Protein AF-A0A085ABJ4-F1 (afdb_monomer_lite)

Organism: NCBI:txid1005994

Radius of gyration: 13.96 Å; chains: 1; bounding box: 33×24×38 Å

Structure (mmCIF, N/CA/C/O backbone):
data_AF-A0A085ABJ4-F1
#
_entry.id   AF-A0A085ABJ4-F1
#
loop_
_atom_site.group_PDB
_atom_site.id
_atom_site.type_symbol
_atom_site.label_atom_id
_atom_site.label_alt_id
_atom_site.label_comp_id
_atom_site.label_asym_id
_atom_site.label_entity_id
_atom_site.label_seq_id
_atom_site.pdbx_PDB_ins_code
_atom_site.Cartn_x
_atom_site.Cartn_y
_atom_site.Cartn_z
_atom_site.occupancy
_atom_site.B_iso_or_equiv
_atom_site.auth_seq_id
_atom_site.auth_comp_id
_atom_site.auth_asym_id
_atom_site.auth_atom_id
_atom_site.pdbx_PDB_model_num
ATOM 1 N N . MET A 1 1 ? 15.317 10.024 14.381 1.00 67.06 1 MET A N 1
ATOM 2 C CA . MET A 1 1 ? 15.144 10.961 13.252 1.00 67.06 1 MET A CA 1
ATOM 3 C C . MET A 1 1 ? 16.076 10.688 12.065 1.00 67.06 1 MET A C 1
ATOM 5 O O . MET A 1 1 ? 15.608 10.081 11.117 1.00 67.06 1 MET A O 1
ATOM 9 N N . GLU A 1 2 ? 17.372 11.046 12.067 1.00 82.62 2 GLU A N 1
ATOM 10 C CA . GLU A 1 2 ? 18.232 10.876 10.862 1.00 82.62 2 GLU A CA 1
ATOM 11 C C . GLU A 1 2 ? 18.340 9.423 10.369 1.00 82.62 2 GLU A C 1
ATOM 13 O O . GLU A 1 2 ? 18.226 9.155 9.176 1.00 82.62 2 GLU A O 1
ATOM 18 N N . ARG A 1 3 ? 18.491 8.465 11.293 1.00 82.38 3 ARG A N 1
ATOM 19 C CA . ARG A 1 3 ? 18.524 7.032 10.954 1.00 82.38 3 ARG A CA 1
ATOM 20 C C . ARG A 1 3 ? 17.194 6.521 10.396 1.00 82.38 3 ARG A C 1
ATOM 22 O O . ARG A 1 3 ? 17.198 5.696 9.497 1.00 82.38 3 ARG A O 1
ATOM 29 N N . GLU A 1 4 ? 16.066 7.011 10.903 1.00 82.12 4 GLU A N 1
ATOM 30 C CA . GLU A 1 4 ? 14.736 6.603 10.424 1.00 82.12 4 GLU A CA 1
ATOM 31 C C . GLU A 1 4 ? 14.456 7.157 9.032 1.00 82.12 4 GLU A C 1
ATOM 33 O O . GLU A 1 4 ? 13.949 6.432 8.181 1.00 82.12 4 GLU A O 1
ATOM 38 N N . VAL A 1 5 ? 14.839 8.413 8.783 1.00 85.06 5 VAL A N 1
ATOM 39 C CA . VAL A 1 5 ? 14.767 9.016 7.448 1.00 85.06 5 VAL A CA 1
ATOM 40 C C . VAL A 1 5 ? 15.621 8.211 6.474 1.00 85.06 5 VAL A C 1
ATOM 42 O O . VAL A 1 5 ? 15.122 7.807 5.432 1.00 85.06 5 VAL A O 1
ATOM 45 N N . MET A 1 6 ? 16.866 7.891 6.839 1.00 89.12 6 MET A N 1
ATOM 46 C CA . MET A 1 6 ? 17.753 7.080 6.002 1.00 89.12 6 MET A CA 1
ATOM 47 C C . MET A 1 6 ? 17.169 5.690 5.708 1.00 89.12 6 MET A C 1
ATOM 49 O O . MET A 1 6 ? 17.193 5.255 4.560 1.00 89.12 6 MET A O 1
ATOM 53 N N . ASN A 1 7 ? 16.597 5.018 6.711 1.00 88.81 7 ASN A N 1
ATOM 54 C CA . ASN A 1 7 ? 15.970 3.707 6.532 1.00 88.81 7 ASN A CA 1
ATOM 55 C C . ASN A 1 7 ? 14.749 3.777 5.602 1.00 88.81 7 ASN A C 1
ATOM 57 O O . ASN A 1 7 ? 14.586 2.918 4.740 1.00 88.81 7 ASN A O 1
ATOM 61 N N . ARG A 1 8 ? 13.902 4.806 5.745 1.00 88.12 8 ARG A N 1
ATOM 62 C CA . ARG A 1 8 ? 12.732 5.008 4.876 1.00 88.12 8 ARG A CA 1
ATOM 63 C C . ARG A 1 8 ? 13.127 5.338 3.443 1.00 88.12 8 ARG A C 1
ATOM 65 O O . ARG A 1 8 ? 12.514 4.810 2.521 1.00 88.12 8 ARG A O 1
ATOM 72 N N . THR A 1 9 ? 14.165 6.151 3.252 1.00 91.62 9 THR A N 1
ATOM 73 C CA . THR A 1 9 ? 14.714 6.432 1.921 1.00 91.62 9 THR A CA 1
ATOM 74 C C . THR A 1 9 ? 15.241 5.154 1.273 1.00 91.62 9 THR A C 1
ATOM 76 O O . THR A 1 9 ? 14.861 4.855 0.151 1.00 91.62 9 THR A O 1
ATOM 79 N N . GLN A 1 10 ? 16.016 4.340 1.998 1.00 93.50 10 GLN A N 1
ATOM 80 C CA . GLN A 1 10 ? 16.508 3.059 1.475 1.00 93.50 10 GLN A CA 1
ATOM 81 C C . GLN A 1 10 ? 15.375 2.085 1.125 1.00 93.50 10 GLN A C 1
ATOM 83 O O . GLN A 1 10 ? 15.456 1.387 0.116 1.00 93.50 10 GLN A O 1
ATOM 88 N N . ALA A 1 11 ? 14.317 2.034 1.939 1.00 92.81 11 ALA A N 1
ATOM 89 C CA . ALA A 1 11 ? 13.146 1.211 1.650 1.00 92.81 11 ALA A CA 1
ATOM 90 C C . ALA A 1 11 ? 12.434 1.671 0.368 1.00 92.81 11 ALA A C 1
ATOM 92 O O . ALA A 1 11 ? 12.083 0.837 -0.463 1.00 92.81 11 ALA A O 1
ATOM 93 N N . LEU A 1 12 ? 12.273 2.985 0.179 1.00 93.81 12 LEU A N 1
ATOM 94 C CA . LEU A 1 12 ? 11.708 3.551 -1.045 1.00 93.81 12 LEU A CA 1
ATOM 95 C C . LEU A 1 12 ? 12.598 3.283 -2.267 1.00 93.81 12 LEU A C 1
ATOM 97 O O . LEU A 1 12 ? 12.083 2.868 -3.299 1.00 93.81 12 LEU A O 1
ATOM 101 N N . ASP A 1 13 ? 13.914 3.469 -2.157 1.00 93.88 13 ASP A N 1
ATOM 102 C CA . ASP A 1 13 ? 14.849 3.229 -3.263 1.00 93.88 13 ASP A CA 1
ATOM 103 C C . ASP A 1 13 ? 14.790 1.767 -3.724 1.00 93.88 13 ASP A C 1
ATOM 105 O O . ASP A 1 13 ? 14.678 1.485 -4.918 1.00 93.88 13 ASP A O 1
ATOM 109 N N . ARG A 1 14 ? 14.771 0.827 -2.771 1.00 93.56 14 ARG A N 1
ATOM 110 C CA . ARG A 1 14 ? 14.629 -0.604 -3.063 1.00 93.56 14 ARG A CA 1
ATOM 111 C C . ARG A 1 14 ? 13.263 -0.937 -3.665 1.00 93.56 14 ARG A C 1
ATOM 113 O O . ARG A 1 14 ? 13.177 -1.748 -4.586 1.00 93.56 14 ARG A O 1
ATOM 120 N N . PHE A 1 15 ? 12.202 -0.303 -3.173 1.00 94.62 15 PHE A N 1
ATOM 121 C CA . PHE A 1 15 ? 10.863 -0.454 -3.731 1.00 94.62 15 PHE A CA 1
ATOM 122 C C . PHE A 1 15 ? 10.819 0.018 -5.192 1.00 94.62 15 PHE A C 1
ATOM 124 O O . PHE A 1 15 ? 10.292 -0.686 -6.051 1.00 94.62 15 PHE A O 1
ATOM 131 N N . VAL A 1 16 ? 11.420 1.169 -5.505 1.00 94.12 16 VAL A N 1
ATOM 132 C CA . VAL A 1 16 ? 11.540 1.685 -6.880 1.00 94.12 16 VAL A CA 1
ATOM 133 C C . VAL A 1 16 ? 12.342 0.725 -7.757 1.00 94.12 16 VAL A C 1
ATOM 135 O O . VAL A 1 16 ? 11.930 0.440 -8.879 1.00 94.12 16 VAL A O 1
ATOM 138 N N . GLU A 1 17 ? 13.459 0.192 -7.259 1.00 92.62 17 GLU A N 1
ATOM 139 C CA . GLU A 1 17 ? 14.312 -0.737 -8.008 1.00 92.62 17 GLU A CA 1
ATOM 140 C C . GLU A 1 17 ? 13.561 -2.013 -8.418 1.00 92.62 17 GLU A C 1
ATOM 142 O O . GLU A 1 17 ? 13.624 -2.431 -9.578 1.00 92.62 17 GLU A O 1
ATOM 147 N N . VAL A 1 18 ? 12.817 -2.609 -7.482 1.00 92.75 18 VAL A N 1
ATOM 148 C CA . VAL A 1 18 ? 12.089 -3.865 -7.711 1.00 92.75 18 VAL A CA 1
ATOM 149 C C . VAL A 1 18 ? 10.842 -3.653 -8.564 1.00 92.75 18 VAL A C 1
ATOM 151 O O . VAL A 1 18 ? 10.597 -4.410 -9.503 1.00 92.75 18 VAL A O 1
ATOM 154 N N . THR A 1 19 ? 10.064 -2.610 -8.279 1.00 92.69 19 THR A N 1
ATOM 155 C CA . THR A 1 19 ? 8.785 -2.373 -8.966 1.00 92.69 19 THR A CA 1
ATOM 156 C C . THR A 1 19 ? 8.941 -1.660 -10.304 1.00 92.69 19 THR A C 1
ATOM 158 O O . THR A 1 19 ? 8.058 -1.747 -11.158 1.00 92.69 19 THR A O 1
ATOM 161 N N . ARG A 1 20 ? 10.063 -0.951 -10.496 1.00 93.38 20 ARG A N 1
ATOM 162 C CA . ARG A 1 20 ? 10.341 -0.057 -11.632 1.00 93.38 20 ARG A CA 1
ATOM 163 C C . ARG A 1 20 ? 9.301 1.048 -11.819 1.00 93.38 20 ARG A C 1
ATOM 165 O O . ARG A 1 20 ? 9.217 1.627 -12.901 1.00 93.38 20 ARG A O 1
ATOM 172 N N . LEU A 1 21 ? 8.520 1.341 -10.780 1.00 94.31 21 LEU A N 1
ATOM 173 C CA . LEU A 1 21 ? 7.531 2.407 -10.809 1.00 94.31 21 LEU A CA 1
ATOM 174 C C . LEU A 1 21 ? 8.220 3.767 -10.719 1.00 94.31 21 LEU A C 1
ATOM 176 O O . LEU A 1 21 ? 9.118 3.998 -9.908 1.00 94.31 21 LEU A O 1
ATOM 180 N N . SER A 1 22 ? 7.752 4.700 -11.534 1.00 94.56 22 SER A N 1
ATOM 181 C CA . SER A 1 22 ? 8.080 6.111 -11.409 1.00 94.56 22 SER A CA 1
ATOM 182 C C . SER A 1 22 ? 7.448 6.712 -10.151 1.00 94.56 22 SER A C 1
ATOM 184 O O . SER A 1 22 ? 6.447 6.230 -9.622 1.00 94.56 22 SER A O 1
ATOM 186 N N . THR A 1 23 ? 7.969 7.853 -9.699 1.00 92.56 23 THR A N 1
ATOM 187 C CA . THR A 1 23 ? 7.405 8.590 -8.556 1.00 92.56 23 THR A CA 1
ATOM 188 C C . THR A 1 23 ? 5.925 8.952 -8.748 1.00 92.56 23 THR A C 1
ATOM 190 O O . THR A 1 23 ? 5.160 8.985 -7.780 1.00 92.56 23 THR A O 1
ATOM 193 N N . ALA A 1 24 ? 5.498 9.211 -9.989 1.00 95.12 24 ALA A N 1
ATOM 194 C CA . ALA A 1 24 ? 4.104 9.508 -10.309 1.00 95.12 24 ALA A CA 1
ATOM 195 C C . ALA A 1 24 ? 3.203 8.270 -10.160 1.00 95.12 24 ALA A C 1
ATOM 197 O O . ALA A 1 24 ? 2.098 8.370 -9.622 1.00 95.12 24 ALA A O 1
ATOM 198 N N . GLU A 1 25 ? 3.687 7.100 -10.578 1.00 95.56 25 GLU A N 1
ATOM 199 C CA . GLU A 1 25 ? 2.974 5.830 -10.419 1.00 95.56 25 GLU A CA 1
ATOM 200 C C . GLU A 1 25 ? 2.917 5.413 -8.949 1.00 95.56 25 GLU A C 1
ATOM 202 O O . GLU A 1 25 ? 1.852 5.033 -8.480 1.00 95.56 25 GLU A O 1
ATOM 207 N N . ILE A 1 26 ? 3.997 5.601 -8.183 1.00 95.12 26 ILE A N 1
ATOM 208 C CA . ILE A 1 26 ? 4.000 5.376 -6.727 1.00 95.12 26 ILE A CA 1
ATOM 209 C C . ILE A 1 26 ? 2.984 6.292 -6.040 1.00 95.12 26 ILE A C 1
ATOM 211 O O . ILE A 1 26 ? 2.186 5.839 -5.229 1.00 95.12 26 ILE A O 1
ATOM 215 N N . SER A 1 27 ? 2.936 7.573 -6.413 1.00 94.88 27 SER A N 1
ATOM 216 C CA . SER A 1 27 ? 1.929 8.500 -5.875 1.00 94.88 27 SER A CA 1
ATOM 217 C C . SER A 1 27 ? 0.500 8.061 -6.212 1.00 94.88 27 SER A C 1
ATOM 219 O O . SER A 1 27 ? -0.416 8.253 -5.411 1.00 94.88 27 SER A O 1
ATOM 221 N N . THR A 1 28 ? 0.298 7.483 -7.396 1.00 95.44 28 THR A N 1
ATOM 222 C CA . THR A 1 28 ? -0.997 6.945 -7.833 1.00 95.44 28 THR A CA 1
ATOM 223 C C . THR A 1 28 ? -1.356 5.679 -7.058 1.00 95.44 28 THR A C 1
ATOM 225 O O . THR A 1 28 ? -2.487 5.562 -6.591 1.00 95.44 28 THR A O 1
ATOM 228 N N . LEU A 1 29 ? -0.383 4.794 -6.837 1.00 95.94 29 LEU A N 1
ATOM 229 C CA . LEU A 1 29 ? -0.508 3.592 -6.020 1.00 95.94 29 LEU A CA 1
ATOM 230 C C . LEU A 1 29 ? -0.911 3.949 -4.585 1.00 95.94 29 LEU A C 1
ATOM 232 O O . LEU A 1 29 ? -1.940 3.487 -4.105 1.00 95.94 29 LEU A O 1
ATOM 236 N N . THR A 1 30 ? -0.180 4.854 -3.929 1.00 95.50 30 THR A N 1
ATOM 237 C CA . THR A 1 30 ? -0.507 5.312 -2.570 1.00 95.50 30 THR A CA 1
ATOM 238 C C . THR A 1 30 ? -1.912 5.909 -2.496 1.00 95.50 30 THR A C 1
ATOM 240 O O . THR A 1 30 ? -2.636 5.676 -1.531 1.00 95.50 30 THR A O 1
ATOM 243 N N . ARG A 1 31 ? -2.344 6.658 -3.521 1.00 95.81 31 ARG A N 1
ATOM 244 C CA . ARG A 1 31 ? -3.712 7.197 -3.579 1.00 95.81 31 ARG A CA 1
ATOM 245 C C . ARG A 1 31 ? -4.767 6.104 -3.707 1.00 95.81 31 ARG A C 1
ATOM 247 O O . ARG A 1 31 ? -5.806 6.244 -3.074 1.00 95.81 31 ARG A O 1
ATOM 254 N N . ALA A 1 32 ? -4.522 5.055 -4.491 1.00 96.19 32 ALA A N 1
ATOM 255 C CA . ALA A 1 32 ? -5.439 3.920 -4.589 1.00 96.19 32 ALA A CA 1
ATOM 256 C C . ALA A 1 32 ? -5.630 3.259 -3.213 1.00 96.19 32 ALA A C 1
ATOM 258 O O . ALA A 1 32 ? -6.755 3.160 -2.733 1.00 96.19 32 ALA A O 1
ATOM 259 N N . VAL A 1 33 ? -4.528 2.970 -2.511 1.00 97.44 33 VAL A N 1
ATOM 260 C CA . VAL A 1 33 ? -4.556 2.397 -1.153 1.00 97.44 33 VAL A CA 1
ATOM 261 C C . VAL A 1 33 ? -5.334 3.289 -0.173 1.00 97.44 33 VAL A C 1
ATOM 263 O O . VAL A 1 33 ? -6.219 2.820 0.541 1.00 97.44 33 VAL A O 1
ATOM 266 N N . VAL A 1 34 ? -5.067 4.599 -0.164 1.00 96.88 34 VAL A N 1
ATOM 267 C CA . VAL A 1 34 ? -5.780 5.553 0.709 1.00 96.88 34 VAL A CA 1
ATOM 268 C C . VAL A 1 34 ? -7.265 5.664 0.347 1.00 96.88 34 VAL A C 1
ATOM 270 O O . VAL A 1 34 ? -8.103 5.844 1.230 1.00 96.88 34 VAL A O 1
ATOM 273 N N . ASN A 1 35 ? -7.612 5.563 -0.937 1.00 97.19 35 ASN A N 1
ATOM 274 C CA . ASN A 1 35 ? -9.001 5.618 -1.377 1.00 97.19 35 ASN A CA 1
ATOM 275 C C . ASN A 1 35 ? -9.795 4.402 -0.898 1.00 97.19 35 ASN A C 1
ATOM 277 O O . ASN A 1 35 ? -10.936 4.596 -0.490 1.00 97.19 35 ASN A O 1
ATOM 281 N N . VAL A 1 36 ? -9.205 3.201 -0.887 1.00 98.06 36 VAL A N 1
ATOM 282 C CA . VAL A 1 36 ? -9.847 2.012 -0.303 1.00 98.06 36 VAL A CA 1
ATOM 283 C C . VAL A 1 36 ? -10.161 2.253 1.172 1.00 98.06 36 VAL A C 1
ATOM 285 O O . VAL A 1 36 ? -11.324 2.176 1.551 1.00 98.06 36 VAL A O 1
ATOM 288 N N . ALA A 1 37 ? -9.188 2.683 1.984 1.00 97.06 37 ALA A N 1
ATOM 289 C CA . ALA A 1 37 ? -9.451 3.016 3.391 1.00 97.06 37 ALA A CA 1
ATOM 290 C C . ALA A 1 37 ? -10.580 4.049 3.548 1.00 97.06 37 ALA A C 1
ATOM 292 O O . ALA A 1 37 ? -11.490 3.878 4.356 1.00 97.06 37 ALA A O 1
ATOM 293 N N . LYS A 1 38 ? -10.576 5.090 2.707 1.00 97.12 38 LYS A N 1
ATOM 294 C CA . LYS A 1 38 ? -11.610 6.126 2.722 1.00 97.12 38 LYS A CA 1
ATOM 295 C C . LYS A 1 38 ? -13.007 5.594 2.376 1.00 97.12 38 LYS A C 1
ATOM 297 O O . LYS A 1 38 ? -13.973 6.099 2.938 1.00 97.12 38 LYS A O 1
ATOM 302 N N . LYS A 1 39 ? -13.144 4.631 1.458 1.00 97.75 39 LYS A N 1
ATOM 303 C CA . LYS A 1 39 ? -14.450 4.035 1.107 1.00 97.75 39 LYS A CA 1
ATOM 304 C C . LYS A 1 39 ? -15.087 3.284 2.274 1.00 97.75 39 LYS A C 1
ATOM 306 O O . LYS A 1 39 ? -16.308 3.225 2.343 1.00 97.75 39 LYS A O 1
ATOM 311 N N . HIS A 1 40 ? -14.259 2.751 3.166 1.00 96.88 40 HIS A N 1
ATOM 312 C CA . HIS A 1 40 ? -14.670 2.056 4.387 1.00 96.88 40 HIS A CA 1
ATOM 313 C C . HIS A 1 40 ? -14.781 2.989 5.601 1.00 96.88 40 HIS A C 1
ATOM 315 O O . HIS A 1 40 ? -14.864 2.522 6.731 1.00 96.88 40 HIS A O 1
ATOM 321 N N . ASP A 1 41 ? -14.753 4.312 5.391 1.00 96.38 41 ASP A N 1
ATOM 322 C CA . ASP A 1 41 ? -14.754 5.330 6.452 1.00 96.38 41 ASP A CA 1
ATOM 323 C C . ASP A 1 41 ? -13.595 5.182 7.465 1.00 96.38 41 ASP A C 1
ATOM 325 O O . ASP A 1 41 ? -13.663 5.646 8.607 1.00 96.38 41 ASP A O 1
ATOM 329 N N . VAL A 1 42 ? -12.480 4.586 7.027 1.00 96.00 42 VAL A N 1
ATOM 330 C CA . VAL A 1 42 ? -11.271 4.379 7.827 1.00 96.00 42 VAL A CA 1
ATOM 331 C C . VAL A 1 42 ? -10.222 5.451 7.516 1.00 96.00 42 VAL A C 1
ATOM 333 O O . VAL A 1 42 ? -9.912 5.765 6.365 1.00 96.00 42 VAL A O 1
ATOM 336 N N . LEU A 1 43 ? -9.625 6.019 8.569 1.00 93.56 43 LEU A N 1
ATOM 337 C CA . LEU A 1 43 ? -8.590 7.044 8.441 1.00 93.56 43 LEU A CA 1
ATOM 338 C C . LEU A 1 43 ? -7.201 6.418 8.255 1.00 93.56 43 LEU A C 1
ATOM 340 O O . LEU A 1 43 ? -6.661 5.826 9.189 1.00 93.56 43 LEU A O 1
ATOM 344 N N . ALA A 1 44 ? -6.596 6.636 7.086 1.00 94.44 44 ALA A N 1
ATOM 345 C CA . ALA A 1 44 ? -5.177 6.381 6.841 1.00 94.44 44 ALA A CA 1
ATOM 346 C C . ALA A 1 44 ? -4.293 7.433 7.533 1.00 94.44 44 ALA A C 1
ATOM 348 O O . ALA A 1 44 ? -4.560 8.634 7.454 1.00 94.44 44 ALA A O 1
ATOM 349 N N . VAL A 1 45 ? -3.233 6.980 8.201 1.00 92.19 45 VAL A N 1
ATOM 350 C CA . VAL A 1 45 ? -2.353 7.808 9.044 1.00 92.19 45 VAL A CA 1
ATOM 351 C C . VAL A 1 45 ? -0.964 7.942 8.437 1.00 92.19 45 VAL A C 1
ATOM 353 O O . VAL A 1 45 ? -0.421 9.041 8.332 1.00 92.19 45 VAL A O 1
ATOM 356 N N . SER A 1 46 ? -0.387 6.817 8.032 1.00 92.38 46 SER A N 1
ATOM 357 C CA . SER A 1 46 ? 0.945 6.732 7.445 1.00 92.38 46 SER A CA 1
ATOM 358 C C . SER A 1 46 ? 1.023 5.551 6.491 1.00 92.38 46 SER A C 1
ATOM 360 O O . SER A 1 46 ? 0.083 4.767 6.356 1.00 92.38 46 SER A O 1
ATOM 362 N N . HIS A 1 47 ? 2.144 5.446 5.792 1.00 94.06 47 HIS A N 1
ATOM 363 C CA . HIS A 1 47 ? 2.470 4.255 5.035 1.00 94.06 47 HIS A CA 1
ATOM 364 C C . HIS A 1 47 ? 3.977 4.014 5.046 1.00 94.06 47 HIS A C 1
ATOM 366 O O . HIS A 1 47 ? 4.760 4.961 5.149 1.00 94.06 47 HIS A O 1
ATOM 372 N N . ASP A 1 48 ? 4.354 2.750 4.908 1.00 94.50 48 ASP A N 1
ATOM 373 C CA . ASP A 1 48 ? 5.726 2.302 4.705 1.00 94.50 48 ASP A CA 1
ATOM 374 C C . ASP A 1 48 ? 5.809 1.487 3.402 1.00 94.50 48 ASP A C 1
ATOM 376 O O . ASP A 1 48 ? 4.816 0.922 2.933 1.00 94.50 48 ASP A O 1
ATOM 380 N N . TYR A 1 49 ? 7.010 1.409 2.830 1.00 94.81 49 TYR A N 1
ATOM 381 C CA . TYR A 1 49 ? 7.303 0.556 1.679 1.00 94.81 49 TYR A CA 1
ATOM 382 C C . TYR A 1 49 ? 7.948 -0.743 2.149 1.00 94.81 49 TYR A C 1
ATOM 384 O O . TYR A 1 49 ? 8.895 -0.730 2.939 1.00 94.81 49 TYR A O 1
ATOM 392 N N . TYR A 1 50 ? 7.449 -1.863 1.640 1.00 94.25 50 TYR A N 1
ATOM 393 C CA . TYR A 1 50 ? 7.994 -3.189 1.877 1.00 94.25 50 TYR A CA 1
ATOM 394 C C . TYR A 1 50 ? 8.550 -3.778 0.585 1.00 94.25 50 TYR A C 1
ATOM 396 O O . TYR A 1 50 ? 7.966 -3.634 -0.491 1.00 94.25 50 TYR A O 1
ATOM 404 N N . THR A 1 51 ? 9.672 -4.484 0.698 1.00 94.50 51 THR A N 1
ATOM 405 C CA . THR A 1 51 ? 10.229 -5.279 -0.396 1.00 94.50 51 THR A CA 1
ATOM 406 C C . THR A 1 51 ? 10.799 -6.581 0.153 1.00 94.50 51 THR A C 1
ATOM 408 O O . THR A 1 51 ? 11.696 -6.565 1.000 1.00 94.50 51 THR A O 1
ATOM 411 N N . GLY A 1 52 ? 10.273 -7.704 -0.329 1.00 89.44 52 GLY A N 1
ATOM 412 C CA . GLY A 1 52 ? 10.723 -9.051 -0.002 1.00 89.44 52 GLY A CA 1
ATOM 413 C C . GLY A 1 52 ? 12.061 -9.406 -0.658 1.00 89.44 52 GLY A C 1
ATOM 414 O O . GLY A 1 52 ? 12.630 -8.652 -1.454 1.00 89.44 52 GLY A O 1
ATOM 415 N N . SER A 1 53 ? 12.596 -10.577 -0.311 1.00 84.19 53 SER A N 1
ATOM 416 C CA . SER A 1 53 ? 13.775 -11.149 -0.980 1.00 84.19 53 SER A CA 1
ATOM 417 C C . SER A 1 53 ? 13.478 -11.599 -2.408 1.00 84.19 53 SER A C 1
ATOM 419 O O . SER A 1 53 ? 14.372 -11.566 -3.249 1.00 84.19 53 SER A O 1
ATOM 421 N N . ASP A 1 54 ? 12.227 -11.969 -2.675 1.00 82.56 54 ASP A N 1
ATOM 422 C CA . ASP A 1 54 ? 11.834 -12.693 -3.887 1.00 82.56 54 ASP A CA 1
ATOM 423 C C . ASP A 1 54 ? 11.325 -11.748 -4.990 1.00 82.56 54 ASP A C 1
ATOM 425 O O . ASP A 1 54 ? 10.849 -12.183 -6.034 1.00 82.56 54 ASP A O 1
ATOM 429 N N . GLY A 1 55 ? 11.463 -10.434 -4.775 1.00 81.56 55 GLY A N 1
ATOM 430 C CA . GLY A 1 55 ? 10.981 -9.397 -5.687 1.00 81.56 55 GLY A CA 1
ATOM 431 C C . GLY A 1 55 ? 9.537 -8.965 -5.431 1.00 81.56 55 GLY A C 1
ATOM 432 O O . GLY A 1 55 ? 9.004 -8.176 -6.208 1.00 81.56 55 GLY A O 1
ATOM 433 N N . ASP A 1 56 ? 8.908 -9.448 -4.360 1.00 88.94 56 ASP A N 1
ATOM 434 C CA . ASP A 1 56 ? 7.607 -8.953 -3.909 1.00 88.94 56 ASP A CA 1
ATOM 435 C C . ASP A 1 56 ? 7.755 -7.555 -3.324 1.00 88.94 56 ASP A C 1
ATOM 437 O O . ASP A 1 56 ? 8.670 -7.285 -2.542 1.00 88.94 56 ASP A O 1
ATOM 441 N N . ALA A 1 57 ? 6.839 -6.663 -3.670 1.00 94.56 57 ALA A N 1
ATOM 442 C CA . ALA A 1 57 ? 6.823 -5.311 -3.148 1.00 94.56 57 ALA A CA 1
ATOM 443 C C . ALA A 1 57 ? 5.414 -4.934 -2.705 1.00 94.56 57 ALA A C 1
ATOM 445 O O . ALA A 1 57 ? 4.428 -5.319 -3.329 1.00 94.56 57 ALA A O 1
ATOM 446 N N . GLY A 1 58 ? 5.297 -4.151 -1.637 1.00 95.31 58 GLY A N 1
ATOM 447 C CA . GLY A 1 58 ? 3.994 -3.612 -1.284 1.00 95.31 58 GLY A CA 1
ATOM 448 C C . GLY A 1 58 ? 4.013 -2.375 -0.413 1.00 95.31 58 GLY A C 1
ATOM 449 O O . GLY A 1 58 ? 5.039 -2.012 0.164 1.00 95.31 58 GLY A O 1
ATOM 450 N N . ILE A 1 59 ? 2.862 -1.713 -0.358 1.00 96.19 59 ILE A N 1
ATOM 451 C CA . ILE A 1 59 ? 2.617 -0.601 0.559 1.00 96.19 59 ILE A CA 1
ATOM 452 C C . ILE A 1 59 ? 1.917 -1.138 1.802 1.00 96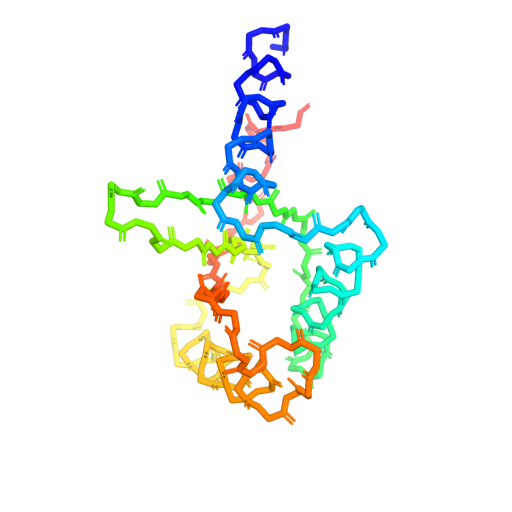.19 59 ILE A C 1
ATOM 454 O O . ILE A 1 59 ? 0.878 -1.785 1.702 1.00 96.19 59 ILE A O 1
ATOM 458 N N . ILE A 1 60 ? 2.462 -0.806 2.968 1.00 96.50 60 ILE A N 1
ATOM 459 C CA . ILE A 1 60 ? 1.807 -1.035 4.256 1.00 96.50 60 ILE A CA 1
ATOM 460 C C . ILE A 1 60 ? 1.158 0.275 4.665 1.00 96.50 60 ILE A C 1
ATOM 462 O O . ILE A 1 60 ? 1.877 1.231 4.944 1.00 96.50 60 ILE A O 1
ATOM 466 N N . CYS A 1 61 ? -0.169 0.348 4.704 1.00 97.06 61 CYS A N 1
ATOM 467 C CA . CYS A 1 61 ? -0.874 1.555 5.126 1.00 97.06 61 CYS A CA 1
ATOM 468 C C . CYS A 1 61 ? -1.343 1.433 6.579 1.00 97.06 61 CYS A C 1
ATOM 470 O O . CYS A 1 61 ? -2.159 0.579 6.914 1.00 97.06 61 CYS A O 1
ATOM 472 N N . ASP A 1 62 ? -0.832 2.300 7.451 1.00 95.88 62 ASP A N 1
ATOM 473 C CA . ASP A 1 62 ? -1.302 2.399 8.829 1.00 95.88 62 ASP A CA 1
ATOM 474 C C . ASP A 1 62 ? -2.657 3.102 8.874 1.00 95.88 62 ASP A C 1
ATOM 476 O O . ASP A 1 62 ? -2.809 4.208 8.345 1.00 95.88 62 ASP A O 1
ATOM 480 N N . ILE A 1 63 ? -3.618 2.487 9.557 1.00 96.12 63 ILE A N 1
ATOM 481 C CA . ILE A 1 63 ? -4.994 2.972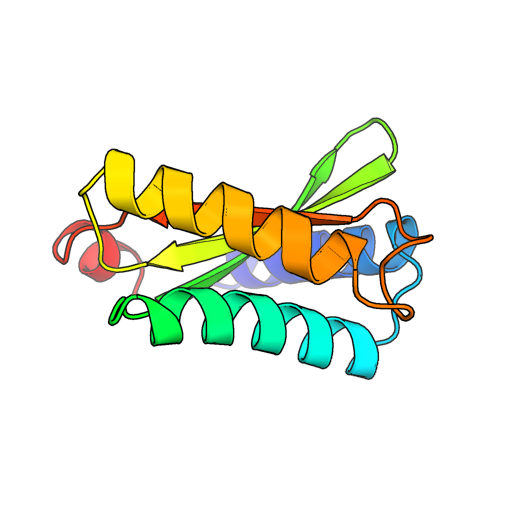 9.650 1.00 96.12 63 ILE A CA 1
ATOM 482 C C . ILE A 1 63 ? -5.498 3.002 11.089 1.00 96.12 63 ILE A C 1
ATOM 484 O O . ILE A 1 63 ? -5.121 2.177 11.917 1.00 96.12 63 ILE A O 1
ATOM 488 N N . PHE A 1 64 ? -6.410 3.928 11.379 1.00 94.06 64 PHE A N 1
ATOM 489 C CA . PHE A 1 64 ? -7.171 3.939 12.629 1.00 94.06 64 PHE A CA 1
ATOM 490 C C . PHE A 1 64 ? -8.343 2.960 12.569 1.00 94.06 64 PHE A C 1
ATOM 492 O O . PHE A 1 64 ? -9.495 3.357 12.402 1.00 94.06 64 PHE A O 1
ATOM 499 N N . CYS A 1 65 ? -8.031 1.678 12.700 1.00 93.69 65 CYS A N 1
ATOM 500 C CA . CYS A 1 65 ? -9.000 0.596 12.786 1.00 93.69 65 CYS A CA 1
ATOM 501 C C . CYS A 1 65 ? -8.370 -0.571 13.551 1.00 93.69 65 CYS A C 1
ATOM 503 O O . CYS A 1 65 ? -7.194 -0.864 13.354 1.00 93.69 65 CYS A O 1
ATOM 505 N N . GLU A 1 66 ? -9.144 -1.225 14.411 1.00 93.38 66 GLU A N 1
ATOM 506 C CA . GLU A 1 66 ? -8.745 -2.460 15.107 1.00 93.38 66 GLU A CA 1
ATOM 507 C C . GLU A 1 66 ? -9.673 -3.637 14.760 1.00 93.38 66 GLU A C 1
ATOM 509 O O . GLU A 1 66 ? -9.464 -4.751 15.234 1.00 93.38 66 GLU A O 1
ATOM 514 N N . ASP A 1 67 ? -10.696 -3.398 13.934 1.00 95.94 67 ASP A N 1
ATOM 515 C CA . ASP A 1 67 ? -11.623 -4.427 13.472 1.00 95.94 67 ASP A CA 1
ATOM 516 C C . ASP A 1 67 ? -10.945 -5.285 12.396 1.00 95.94 67 ASP A C 1
ATOM 518 O O . ASP A 1 67 ? -10.732 -4.841 11.268 1.00 95.94 67 ASP A O 1
ATOM 522 N N . ALA A 1 68 ? -10.568 -6.508 12.768 1.00 95.94 68 ALA A N 1
ATOM 523 C CA . ALA A 1 68 ? -9.843 -7.422 11.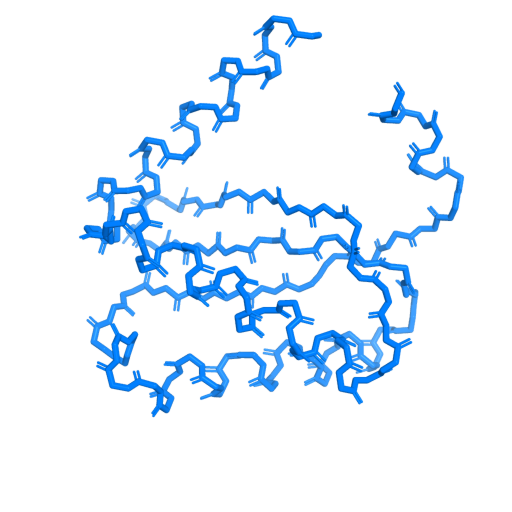894 1.00 95.94 68 ALA A CA 1
ATOM 524 C C . ALA A 1 68 ? -10.655 -7.849 10.661 1.00 95.94 68 ALA A C 1
ATOM 526 O O . ALA A 1 68 ? -10.056 -8.065 9.607 1.00 95.94 68 ALA A O 1
ATOM 527 N N . ASP A 1 69 ? -11.983 -7.937 10.773 1.00 97.75 69 ASP A N 1
ATOM 528 C CA . ASP A 1 69 ? -12.842 -8.321 9.650 1.00 97.75 69 ASP A CA 1
ATOM 529 C C . ASP A 1 69 ? -12.869 -7.185 8.621 1.00 97.75 69 ASP A C 1
ATOM 531 O O . ASP A 1 69 ? -12.613 -7.409 7.439 1.00 97.75 69 ASP A O 1
ATOM 535 N N . LEU A 1 70 ? -13.038 -5.940 9.085 1.00 97.69 70 LEU A N 1
ATOM 536 C CA . LEU A 1 70 ? -12.994 -4.763 8.213 1.00 97.69 70 LEU A CA 1
ATOM 537 C C . LEU A 1 70 ? -11.618 -4.579 7.551 1.00 97.69 70 LEU A C 1
ATOM 539 O O . LEU A 1 70 ? -11.532 -4.233 6.374 1.00 97.69 70 LEU A O 1
ATOM 543 N N . ILE A 1 71 ? -10.532 -4.822 8.290 1.00 98.06 71 ILE A N 1
ATOM 544 C CA . ILE A 1 71 ? -9.167 -4.775 7.742 1.00 98.06 71 ILE A CA 1
ATOM 545 C C . ILE A 1 71 ? -8.993 -5.835 6.651 1.00 98.06 71 ILE A C 1
ATOM 547 O O . ILE A 1 71 ? -8.469 -5.527 5.582 1.00 98.06 71 ILE A O 1
ATOM 551 N N . SER A 1 72 ? -9.469 -7.059 6.893 1.00 98.00 72 SER A N 1
ATOM 552 C CA . SER A 1 72 ? -9.413 -8.139 5.908 1.00 98.00 72 SER A CA 1
ATOM 553 C C . SER A 1 72 ? -10.212 -7.802 4.645 1.00 98.00 72 SER A C 1
ATOM 555 O O . SER A 1 72 ? -9.743 -8.072 3.538 1.00 98.00 72 SER A O 1
ATOM 557 N N . ASP A 1 73 ? -11.393 -7.197 4.782 1.00 98.25 73 ASP A N 1
ATOM 558 C CA . ASP A 1 73 ? -12.201 -6.754 3.640 1.00 98.25 73 ASP A CA 1
ATOM 559 C C . ASP A 1 73 ? -11.463 -5.689 2.815 1.00 98.25 73 ASP A C 1
ATOM 561 O O . ASP A 1 73 ? -11.412 -5.765 1.584 1.00 98.25 73 ASP A O 1
ATOM 565 N N . MET A 1 74 ? -10.824 -4.728 3.488 1.00 98.19 74 MET A N 1
ATOM 566 C CA . MET A 1 74 ? -10.006 -3.704 2.840 1.00 98.19 74 MET A CA 1
ATOM 567 C C . MET A 1 74 ? -8.779 -4.290 2.124 1.00 98.19 74 MET A C 1
ATOM 569 O O . MET A 1 74 ? -8.463 -3.850 1.017 1.00 98.19 74 MET A O 1
ATOM 573 N N . ASP A 1 75 ? -8.098 -5.276 2.717 1.00 98.19 75 ASP A N 1
ATOM 574 C CA . ASP A 1 75 ? -6.950 -5.963 2.106 1.00 98.19 75 ASP A CA 1
ATOM 575 C C . ASP A 1 75 ? -7.351 -6.681 0.806 1.00 98.19 75 ASP A C 1
ATOM 577 O O . ASP A 1 75 ? -6.649 -6.610 -0.208 1.00 98.19 75 ASP A O 1
ATOM 581 N N . ILE A 1 76 ? -8.517 -7.334 0.798 1.00 97.94 76 ILE A N 1
ATOM 582 C CA . ILE A 1 76 ? -9.056 -7.986 -0.401 1.00 97.94 76 ILE A CA 1
ATOM 583 C C . ILE A 1 76 ? -9.428 -6.943 -1.461 1.00 97.94 76 ILE A C 1
ATOM 585 O O . ILE A 1 76 ? -9.112 -7.127 -2.644 1.00 97.94 76 ILE A O 1
ATOM 589 N N . GLU A 1 77 ? -10.085 -5.849 -1.065 1.00 98.12 77 GLU A N 1
ATOM 590 C CA . GLU A 1 77 ? -10.474 -4.792 -2.001 1.00 98.12 77 GLU A CA 1
ATOM 591 C C . GLU A 1 77 ? -9.247 -4.144 -2.643 1.00 98.12 77 GLU A C 1
ATOM 593 O O . GLU A 1 77 ? -9.200 -4.036 -3.868 1.00 98.12 77 GLU A O 1
ATOM 598 N N . VAL A 1 78 ? -8.226 -3.776 -1.863 1.00 97.62 78 VAL A N 1
ATOM 599 C CA . VAL A 1 78 ? -7.030 -3.135 -2.423 1.00 97.62 78 VAL A CA 1
ATOM 600 C C . VAL A 1 78 ? -6.266 -4.083 -3.342 1.00 97.62 78 VAL A C 1
ATOM 602 O O . VAL A 1 78 ? -5.892 -3.678 -4.4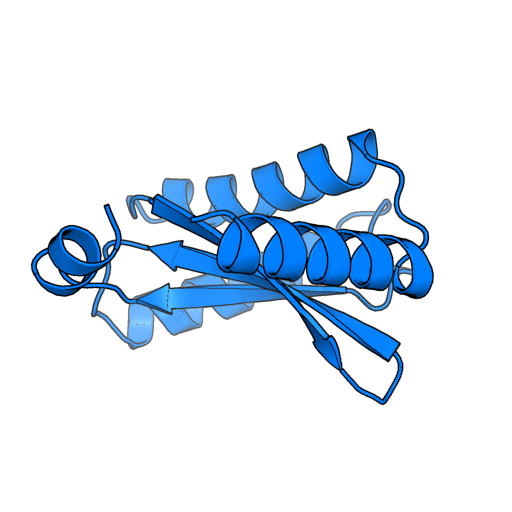40 1.00 97.62 78 VAL A O 1
ATOM 605 N N . ALA A 1 79 ? -6.110 -5.360 -2.979 1.00 96.00 79 ALA A N 1
ATOM 606 C CA . ALA A 1 79 ? -5.489 -6.345 -3.863 1.00 96.00 79 ALA A CA 1
ATOM 607 C C . ALA A 1 79 ? -6.257 -6.478 -5.191 1.00 96.00 79 ALA A C 1
ATOM 609 O O . ALA A 1 79 ? -5.653 -6.543 -6.264 1.00 96.00 79 ALA A O 1
ATOM 610 N N . THR A 1 80 ? -7.591 -6.450 -5.130 1.00 95.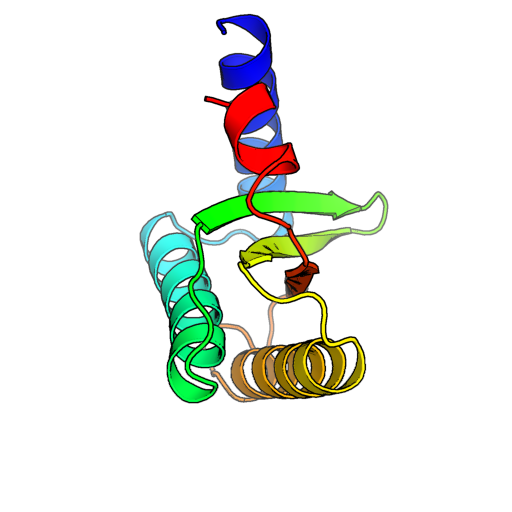81 80 THR A N 1
ATOM 611 C CA . THR A 1 80 ? -8.459 -6.505 -6.312 1.00 95.81 80 THR A CA 1
ATOM 612 C C . THR A 1 80 ? -8.319 -5.251 -7.174 1.00 95.81 80 THR A C 1
ATOM 614 O O . THR A 1 80 ? -8.152 -5.361 -8.388 1.00 95.81 80 THR A O 1
ATOM 617 N N . GLU A 1 81 ? -8.337 -4.057 -6.575 1.00 95.69 81 GLU A N 1
ATOM 618 C CA . GLU A 1 81 ? -8.160 -2.800 -7.309 1.00 95.69 81 GLU A CA 1
ATOM 619 C C . GLU A 1 81 ? -6.818 -2.739 -8.035 1.00 95.69 81 GLU A C 1
ATOM 621 O O . GLU A 1 81 ? -6.767 -2.306 -9.188 1.00 95.69 81 GLU A O 1
ATOM 626 N N . LEU A 1 82 ? -5.739 -3.187 -7.388 1.00 95.38 82 LEU A N 1
ATOM 627 C CA . LEU A 1 82 ? -4.414 -3.217 -8.003 1.00 95.38 82 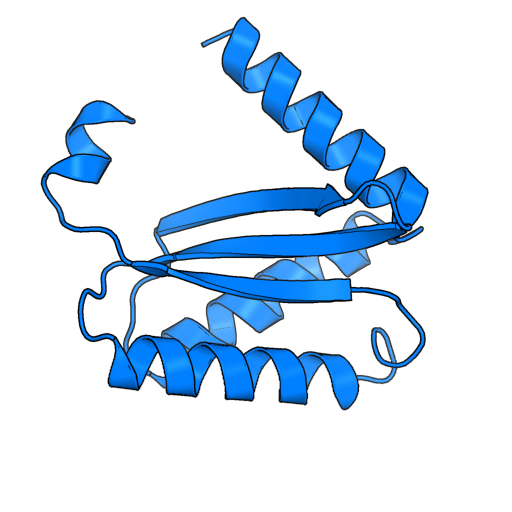LEU A CA 1
ATOM 628 C C . LEU A 1 82 ? -4.354 -4.222 -9.155 1.00 95.38 82 LEU A C 1
ATOM 630 O O . LEU A 1 82 ? -3.863 -3.879 -10.228 1.00 95.38 82 LEU A O 1
ATOM 634 N N . ALA A 1 83 ? -4.919 -5.418 -8.977 1.00 94.31 83 ALA A N 1
ATOM 635 C CA . ALA A 1 83 ? -4.967 -6.435 -10.025 1.00 94.31 83 ALA A CA 1
ATOM 636 C C . ALA A 1 83 ? -5.823 -6.016 -11.236 1.00 94.31 83 ALA A C 1
ATOM 638 O O . ALA A 1 83 ? -5.546 -6.425 -12.362 1.00 94.31 83 ALA A O 1
ATOM 639 N N . MET A 1 84 ? -6.863 -5.203 -11.023 1.00 93.69 84 MET A N 1
ATOM 640 C CA . MET A 1 84 ? -7.747 -4.708 -12.085 1.00 93.69 84 MET A CA 1
ATOM 641 C C . MET A 1 84 ? -7.251 -3.421 -12.756 1.00 93.69 84 MET A C 1
ATOM 643 O O . MET A 1 84 ? -7.795 -3.017 -13.785 1.00 93.69 84 MET A O 1
ATOM 647 N N . ASN A 1 85 ? -6.246 -2.754 -12.193 1.00 92.94 85 ASN A N 1
ATOM 648 C CA . ASN A 1 85 ? -5.704 -1.522 -12.744 1.00 92.94 85 ASN A CA 1
ATOM 649 C C . ASN A 1 85 ? -4.627 -1.836 -13.787 1.00 92.94 85 ASN A C 1
ATOM 651 O O . ASN A 1 85 ? -3.584 -2.388 -13.453 1.00 92.94 85 ASN A O 1
ATOM 655 N N . GLU A 1 86 ? -4.832 -1.424 -15.040 1.00 92.94 86 GLU A N 1
ATOM 656 C CA . GLU A 1 86 ? -3.894 -1.681 -16.146 1.00 92.94 86 GLU A CA 1
ATOM 657 C C . GLU A 1 86 ? -2.462 -1.177 -15.882 1.00 92.94 86 GLU A C 1
ATOM 659 O O . GLU A 1 86 ? -1.511 -1.729 -16.427 1.00 92.94 86 GLU A O 1
ATOM 664 N N . MET A 1 87 ? -2.289 -0.162 -15.027 1.00 92.56 87 MET A N 1
ATOM 665 C CA . MET A 1 87 ? -0.972 0.349 -14.621 1.00 92.56 87 MET A CA 1
ATOM 666 C C . MET A 1 87 ? -0.198 -0.635 -13.728 1.00 92.56 87 MET A C 1
ATOM 668 O O . MET A 1 87 ? 1.033 -0.611 -13.700 1.00 92.56 87 MET A O 1
ATOM 672 N N . PHE A 1 88 ? -0.918 -1.460 -12.966 1.00 93.12 88 PHE A N 1
ATOM 673 C CA . PHE A 1 88 ? -0.378 -2.289 -11.888 1.00 93.12 88 PHE A CA 1
ATOM 674 C C . PHE A 1 88 ? -0.559 -3.792 -12.122 1.00 93.12 88 PHE A C 1
ATOM 676 O O . PHE A 1 88 ? 0.153 -4.578 -11.509 1.00 93.12 88 PHE A O 1
ATOM 683 N N . ALA A 1 89 ? -1.455 -4.198 -13.022 1.00 89.00 89 ALA A N 1
ATOM 684 C CA . ALA A 1 89 ? -1.810 -5.595 -13.262 1.00 89.00 89 ALA A CA 1
ATOM 685 C C . ALA A 1 89 ? -0.626 -6.480 -13.699 1.00 89.00 89 ALA A C 1
ATOM 687 O O . ALA A 1 89 ? -0.625 -7.681 -13.440 1.00 89.00 89 ALA A O 1
ATOM 688 N N . ASP A 1 90 ? 0.384 -5.905 -14.360 1.00 88.94 90 ASP A N 1
ATOM 689 C CA . ASP A 1 90 ? 1.611 -6.597 -14.778 1.00 88.94 90 ASP A CA 1
ATOM 690 C C . ASP A 1 90 ? 2.790 -6.390 -13.806 1.00 88.94 90 ASP A C 1
ATOM 692 O O . ASP A 1 90 ? 3.913 -6.824 -14.079 1.00 88.94 90 ASP A O 1
ATOM 696 N N . LYS A 1 91 ? 2.558 -5.705 -12.682 1.00 88.19 91 LYS A N 1
ATOM 697 C CA . LYS A 1 91 ? 3.575 -5.373 -11.684 1.00 88.19 91 LYS A CA 1
ATOM 698 C C . LYS A 1 91 ? 3.477 -6.339 -10.509 1.00 88.19 91 LYS A C 1
ATOM 700 O O . LYS A 1 91 ? 2.390 -6.647 -10.034 1.00 88.19 91 LYS A O 1
ATOM 705 N N . ASN A 1 92 ? 4.628 -6.772 -9.993 1.00 88.50 92 ASN A N 1
ATOM 706 C CA . ASN A 1 92 ? 4.686 -7.597 -8.785 1.00 88.50 92 ASN A CA 1
ATOM 707 C C . ASN A 1 92 ? 4.524 -6.731 -7.524 1.00 88.50 92 ASN A C 1
ATOM 709 O O . ASN A 1 92 ? 5.469 -6.545 -6.754 1.00 88.50 92 ASN A O 1
ATOM 713 N N . ILE A 1 93 ? 3.350 -6.113 -7.381 1.00 93.56 93 ILE A N 1
ATOM 714 C CA . ILE A 1 93 ? 3.034 -5.198 -6.286 1.00 93.56 93 ILE A CA 1
ATOM 715 C C . ILE A 1 93 ? 1.744 -5.589 -5.579 1.00 93.56 93 ILE A C 1
ATOM 717 O O . ILE A 1 93 ? 0.796 -6.068 -6.193 1.00 93.56 93 ILE A O 1
ATOM 721 N N . THR A 1 94 ? 1.695 -5.318 -4.282 1.00 94.44 94 THR A N 1
ATOM 722 C CA . THR A 1 94 ? 0.493 -5.457 -3.461 1.00 94.44 94 THR A CA 1
ATOM 723 C C . THR A 1 94 ? 0.385 -4.311 -2.453 1.00 94.44 94 THR A C 1
ATOM 725 O O . THR A 1 94 ? 1.249 -3.434 -2.375 1.00 94.44 94 THR A O 1
ATOM 728 N N . ALA A 1 95 ? -0.682 -4.291 -1.670 1.00 97.00 95 ALA A N 1
ATOM 729 C CA . ALA A 1 95 ? -0.814 -3.416 -0.520 1.00 97.00 95 ALA A CA 1
ATOM 730 C C . ALA A 1 95 ? -1.634 -4.110 0.562 1.00 97.00 95 ALA A C 1
ATOM 732 O O . ALA A 1 95 ? -2.448 -4.979 0.262 1.00 97.00 95 ALA A O 1
ATOM 733 N N . TRP A 1 96 ? -1.407 -3.717 1.809 1.00 97.75 96 TRP A N 1
ATOM 734 C CA . TRP A 1 96 ? -2.225 -4.155 2.930 1.00 97.75 96 TRP A CA 1
ATOM 735 C C . TRP A 1 96 ? -2.270 -3.095 4.018 1.00 97.75 96 TRP A C 1
ATOM 737 O O . TRP A 1 96 ? -1.464 -2.152 4.052 1.00 97.75 96 TRP A O 1
ATOM 747 N N . PHE A 1 97 ? -3.219 -3.262 4.924 1.00 97.94 97 PHE A N 1
ATOM 748 C CA . PHE A 1 97 ? -3.467 -2.335 6.005 1.00 97.94 97 PHE A CA 1
ATOM 749 C C . PHE A 1 97 ? -2.950 -2.869 7.337 1.00 97.94 97 PHE A C 1
ATOM 751 O O . PHE A 1 97 ? -2.991 -4.059 7.644 1.00 97.94 97 PHE A O 1
ATOM 758 N N . ARG A 1 98 ? -2.436 -1.957 8.160 1.00 96.25 98 ARG A N 1
ATOM 759 C CA . ARG A 1 98 ? -1.992 -2.239 9.524 1.00 96.25 98 ARG A CA 1
ATOM 760 C C . ARG A 1 98 ? -2.827 -1.410 10.485 1.00 96.25 98 ARG A C 1
ATOM 762 O O . ARG A 1 98 ? -2.722 -0.184 10.510 1.00 96.25 98 ARG A O 1
ATOM 769 N N . GLY A 1 99 ? -3.657 -2.093 11.267 1.00 94.69 99 GLY A N 1
ATOM 770 C CA . GLY A 1 99 ? -4.461 -1.469 12.311 1.00 94.69 99 GLY A CA 1
ATOM 771 C C . GLY A 1 99 ? -3.593 -0.819 13.386 1.00 94.69 99 GLY A C 1
ATOM 772 O O . GLY A 1 99 ? -2.610 -1.408 13.834 1.00 94.69 99 GLY A O 1
ATOM 773 N N . ARG A 1 100 ? -3.944 0.409 13.773 1.00 90.69 100 ARG A N 1
ATOM 774 C CA . ARG A 1 100 ? -3.294 1.200 14.823 1.00 90.69 100 ARG A CA 1
ATOM 775 C C . ARG A 1 100 ? -4.337 1.799 15.753 1.00 90.69 100 ARG A C 1
ATOM 777 O O . ARG A 1 100 ? -5.349 2.344 15.308 1.00 90.69 100 ARG A O 1
ATOM 784 N N . ASN A 1 101 ? -4.035 1.808 17.048 1.00 85.00 101 ASN A N 1
ATOM 785 C CA . ASN A 1 101 ? -4.795 2.582 18.026 1.00 85.00 101 ASN A CA 1
ATOM 786 C C . ASN A 1 101 ? -4.179 3.979 18.253 1.00 85.00 101 ASN A C 1
ATOM 788 O O . ASN A 1 101 ? -3.051 4.289 17.865 1.00 85.00 101 ASN A O 1
ATOM 792 N N . ARG A 1 102 ? -4.935 4.865 18.917 1.00 72.06 102 ARG A N 1
ATOM 793 C CA . ARG A 1 102 ? -4.496 6.250 19.216 1.00 72.06 102 ARG A CA 1
ATOM 794 C C . ARG A 1 102 ? -3.330 6.338 20.191 1.00 72.06 102 ARG A C 1
ATOM 796 O O . ARG A 1 102 ? -2.751 7.417 20.304 1.00 72.06 102 ARG A O 1
ATOM 803 N N . GLN A 1 103 ? -3.026 5.272 20.923 1.00 69.31 103 GLN A N 1
ATOM 804 C CA . GLN A 1 103 ? -1.925 5.267 21.880 1.00 69.31 103 GLN A CA 1
ATOM 805 C C . GLN A 1 103 ? -0.596 4.995 21.168 1.00 69.31 103 GLN A C 1
ATOM 807 O O . GLN A 1 103 ? 0.349 5.744 21.386 1.00 69.31 103 GLN A O 1
ATOM 812 N N . GLU A 1 104 ? -0.565 4.054 20.223 1.00 63.78 104 GLU A N 1
ATOM 813 C CA . GLU A 1 104 ? 0.628 3.696 19.440 1.00 63.78 104 GLU A CA 1
ATOM 814 C C . GLU A 1 104 ? 1.175 4.855 18.593 1.00 63.78 104 GLU A C 1
ATOM 816 O O . GLU A 1 104 ? 2.384 5.031 18.454 1.00 63.78 104 GLU A O 1
ATOM 821 N N . ILE A 1 105 ? 0.301 5.711 18.059 1.00 59.31 105 ILE A N 1
ATOM 822 C CA . ILE A 1 105 ? 0.729 6.833 17.206 1.00 59.31 105 ILE A CA 1
ATOM 823 C C . ILE A 1 105 ? 1.389 7.961 18.015 1.00 59.31 105 ILE A C 1
ATOM 825 O O . ILE A 1 105 ? 2.252 8.661 17.489 1.00 59.31 105 ILE A O 1
ATOM 829 N N . LYS A 1 106 ? 1.058 8.117 19.306 1.00 53.56 106 LYS A N 1
ATOM 830 C CA . LYS A 1 106 ? 1.703 9.124 20.172 1.00 53.56 106 LYS A CA 1
ATOM 831 C C . LYS A 1 106 ? 3.170 8.819 20.462 1.00 53.56 106 LYS A C 1
ATOM 833 O O . LYS A 1 106 ? 3.894 9.723 20.852 1.00 53.56 106 LYS A O 1
ATOM 838 N N . GLU A 1 107 ? 3.590 7.571 20.298 1.00 48.00 107 GLU A N 1
ATOM 839 C CA . GLU A 1 107 ? 4.975 7.147 20.522 1.00 48.00 107 GLU A CA 1
ATOM 840 C C . GLU A 1 107 ? 5.838 7.283 19.259 1.00 48.00 107 GLU A C 1
ATOM 842 O O . GLU A 1 107 ? 7.056 7.136 19.327 1.00 48.00 107 GLU A O 1
ATOM 847 N N . THR A 1 108 ? 5.216 7.585 18.112 1.00 50.59 108 THR A N 1
ATOM 848 C CA . THR A 1 108 ? 5.882 7.644 16.799 1.00 50.59 108 THR A CA 1
ATOM 849 C C . THR A 1 108 ? 5.926 9.065 16.200 1.00 50.59 108 THR A C 1
ATOM 851 O O . THR A 1 108 ? 6.486 9.249 15.118 1.00 50.59 108 THR A O 1
ATOM 854 N N . LEU A 1 109 ? 5.335 10.061 16.878 1.00 43.78 109 LEU A N 1
ATOM 855 C CA . LEU A 1 109 ? 5.312 11.489 16.510 1.00 43.78 109 LEU A CA 1
ATOM 856 C C . LEU A 1 109 ? 6.179 12.313 17.468 1.00 43.78 109 LEU A C 1
ATOM 858 O O . LEU A 1 109 ? 6.879 13.222 16.970 1.00 43.78 109 LEU A O 1
#

pLDDT: mean 90.8, std 10.74, range [43.78, 98.25]

Sequence (109 aa):
MEREVMNRTQALDRFVEVTRLSTAEISTLTRAVVNVAKKHDVLAVSHDYYTGSDGDAGIICDIFCEDADLISDMDIEVATELAMNEMFADKNITAWFRGRNRQEIKETL

Secondary structure (DSSP, 8-state):
-HHHHHHHHHHHHHHHHHH---HHHHHHHHHHHHHHHHHTT--EEEEEEEE-TTS-EEEEEEES---HHHHHHHHHHHHHHHHH-TTTTTS-EEEEEEE--TTGGGGT-

Foldseek 3Di:
DVVVVVVQVVLVVVLCVLQVDDPVVVVVLVVLLCVLCVVLVKDWDDWGWDADPVSAIEIETEIQDPPPVSQVVSQVVQQVVQCPDPSRVPTNYGYGYDHDHPVVVVVVD